Protein AF-A0A820SIY4-F1 (afdb_monomer)

pLDDT: mean 73.92, std 15.3, range [40.19, 91.69]

Mean predicted aligned error: 10.42 Å

Sequence (118 aa):
MLLFMNHTPNLRRFQACLDGPHKNLFCYTIILLQLKYLTLNLHDEWSFEQVQQLLNICPHLKHLILKLEAQNDKKIMFEPSTWQKLIEEKLSHLKSLRLQLNCIVTDSNENIHNYQKS

Foldseek 3Di:
DLVVCVVPVPPPADADEDAAQDPCCPVSLVSLCVHAHYEYEDDPRDDPVSVLVSLQSNQNHQYYEYEYEDDPPDPPPDDPVVVVVSCVVRPVNHNYYHYHYHDDPPPPPPDPDDDDDD

Secondary structure (DSSP, 8-state):
-HHHHHT-TT-S--EEEESS--TTGGGGHHHHHH--EEEEEE-TT--HHHHHHHHHH-TT--EEEEEEEPBTTB-----HHHHHHHHHHH-TT-SEEEEEEE-------S---SS---

Solvent-accessible surface area (backbone atoms only — not comparable to full-atom values): 7314 Å² total; per-residue (Å²): 105,70,71,60,46,68,79,48,81,82,58,94,74,51,66,45,78,39,74,63,77,65,97,63,61,73,87,42,43,77,58,39,41,64,23,33,32,41,35,38,41,45,45,94,79,57,49,70,66,59,52,52,54,52,45,68,49,25,66,53,31,31,32,43,35,44,33,38,52,66,51,99,86,53,84,78,83,78,54,66,69,64,52,49,52,52,43,58,74,54,36,74,71,48,76,41,79,43,84,41,78,55,59,83,82,72,80,84,74,70,76,94,70,88,90,87,78,132

Organism: NCBI:txid433720

Structure (mmCIF, N/CA/C/O backbone):
data_AF-A0A820SIY4-F1
#
_entry.id   AF-A0A820SIY4-F1
#
loop_
_atom_site.group_PDB
_atom_site.id
_atom_site.type_symbol
_atom_site.label_atom_id
_atom_site.label_alt_id
_atom_site.label_comp_id
_atom_site.label_asym_id
_atom_site.label_entity_id
_atom_site.label_seq_id
_atom_site.pdbx_PDB_ins_code
_atom_site.Cartn_x
_atom_site.Cartn_y
_atom_site.Cartn_z
_atom_site.occupancy
_atom_site.B_iso_or_equiv
_atom_site.auth_seq_id
_atom_site.auth_comp_id
_atom_site.auth_asym_id
_atom_site.auth_atom_id
_atom_site.pdbx_PDB_model_num
ATOM 1 N N . MET A 1 1 ? -11.893 6.730 -8.162 1.00 62.97 1 MET A N 1
ATOM 2 C CA . MET A 1 1 ? -12.295 5.937 -6.977 1.00 62.97 1 MET A CA 1
ATOM 3 C C . MET A 1 1 ? -12.146 6.723 -5.663 1.00 62.97 1 MET A C 1
ATOM 5 O O . MET A 1 1 ? -13.147 6.841 -4.972 1.00 62.97 1 MET A O 1
ATOM 9 N N . LEU A 1 2 ? -10.994 7.337 -5.337 1.00 67.19 2 LEU A N 1
ATOM 10 C CA . LEU A 1 2 ? -10.864 8.209 -4.141 1.00 67.19 2 LEU A CA 1
ATOM 11 C C . LEU A 1 2 ? -11.844 9.400 -4.136 1.00 67.19 2 LEU A C 1
ATOM 13 O O . LEU A 1 2 ? -12.487 9.654 -3.124 1.00 67.19 2 LEU A O 1
ATOM 17 N N . LEU A 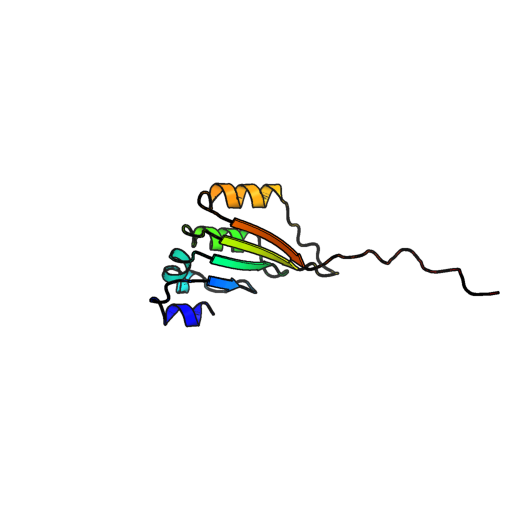1 3 ? -12.028 10.063 -5.287 1.00 63.12 3 LEU A N 1
ATOM 18 C CA . LEU A 1 3 ? -13.054 11.101 -5.483 1.00 63.12 3 LEU A CA 1
ATOM 19 C C . LEU A 1 3 ? -14.454 10.616 -5.096 1.00 63.12 3 LEU A C 1
ATOM 21 O O . LEU A 1 3 ? -15.138 11.253 -4.307 1.00 63.12 3 LEU A O 1
ATOM 25 N N . PHE A 1 4 ? -14.851 9.452 -5.611 1.00 66.25 4 PHE A N 1
ATOM 26 C CA . PHE A 1 4 ? -16.144 8.843 -5.307 1.00 66.25 4 PHE A CA 1
ATOM 27 C C . PHE A 1 4 ? -16.289 8.543 -3.808 1.00 66.25 4 PHE A C 1
ATOM 29 O O . PHE A 1 4 ? -17.300 8.887 -3.207 1.00 66.25 4 PHE A O 1
ATOM 36 N N . MET A 1 5 ? -15.245 7.990 -3.182 1.00 65.56 5 MET A N 1
ATOM 37 C CA . MET A 1 5 ? -15.236 7.693 -1.745 1.00 65.56 5 MET A CA 1
ATOM 38 C C . MET A 1 5 ? -15.375 8.945 -0.874 1.00 65.56 5 MET A C 1
ATOM 40 O O . MET A 1 5 ? -15.952 8.855 0.208 1.00 65.56 5 MET A O 1
ATOM 44 N N . ASN A 1 6 ? -14.910 10.106 -1.351 1.00 62.81 6 ASN A N 1
ATOM 45 C CA . ASN A 1 6 ? -15.014 11.376 -0.625 1.00 62.81 6 ASN A CA 1
ATOM 46 C C . ASN A 1 6 ? -16.464 11.808 -0.427 1.00 62.81 6 ASN A C 1
ATOM 48 O O . ASN A 1 6 ? -16.806 12.442 0.566 1.00 62.81 6 ASN A O 1
ATOM 52 N N . HIS A 1 7 ? -17.325 11.431 -1.368 1.00 65.81 7 HIS A N 1
ATOM 53 C CA . HIS A 1 7 ? -18.741 11.765 -1.348 1.00 65.81 7 HIS A CA 1
ATOM 54 C C . HIS A 1 7 ? -19.594 10.711 -0.621 1.00 65.81 7 HIS A C 1
ATOM 56 O O . HIS A 1 7 ? -20.798 10.904 -0.469 1.00 65.81 7 HIS A O 1
ATOM 62 N N . THR A 1 8 ? -18.995 9.618 -0.126 1.00 68.12 8 THR A N 1
ATOM 63 C CA . THR A 1 8 ? -19.701 8.531 0.581 1.00 68.12 8 THR A CA 1
ATOM 64 C C . THR A 1 8 ? -18.947 8.034 1.833 1.00 68.12 8 THR A C 1
ATOM 66 O O . THR A 1 8 ? -18.521 6.875 1.883 1.00 68.12 8 THR A O 1
ATOM 69 N N . PRO A 1 9 ? -18.803 8.866 2.886 1.00 60.44 9 PRO A N 1
ATOM 70 C CA . PRO A 1 9 ? -17.992 8.569 4.077 1.00 60.44 9 PRO A CA 1
ATOM 71 C C . PRO A 1 9 ? -18.581 7.505 5.032 1.00 60.44 9 PRO A C 1
ATOM 73 O O . PRO A 1 9 ? -17.911 7.071 5.964 1.00 60.44 9 PRO A O 1
ATOM 76 N N . ASN A 1 10 ? -19.812 7.034 4.809 1.00 63.44 10 ASN A N 1
ATOM 77 C CA . ASN A 1 10 ? -20.483 6.070 5.697 1.00 63.44 10 ASN A CA 1
ATOM 78 C C . ASN A 1 10 ? -20.278 4.592 5.305 1.00 63.44 10 ASN A C 1
ATOM 80 O O . ASN A 1 10 ? -20.825 3.691 5.949 1.00 63.44 10 ASN A O 1
ATOM 84 N N . LEU A 1 11 ? -19.506 4.306 4.253 1.00 61.50 11 LEU A N 1
ATOM 85 C CA . LEU A 1 11 ? -19.227 2.931 3.837 1.00 61.50 11 LEU A CA 1
ATOM 86 C C . LEU A 1 11 ? -18.291 2.247 4.846 1.00 61.50 11 LEU A C 1
ATOM 88 O O . LEU A 1 11 ? -17.117 2.570 4.968 1.00 61.50 11 LEU A O 1
ATOM 92 N N . ARG A 1 12 ? -18.800 1.236 5.563 1.00 55.12 12 ARG A N 1
ATOM 93 C CA . ARG A 1 12 ? -18.092 0.547 6.668 1.00 55.12 12 ARG A CA 1
ATOM 94 C C . ARG A 1 12 ? -16.779 -0.156 6.276 1.00 55.12 12 ARG A C 1
ATOM 96 O O . ARG A 1 12 ? -16.039 -0.601 7.158 1.00 55.12 12 ARG A O 1
ATOM 103 N N . ARG A 1 13 ? -16.482 -0.298 4.981 1.00 63.72 13 ARG A N 1
ATOM 104 C CA . ARG A 1 13 ? -15.261 -0.927 4.458 1.00 63.72 13 ARG A CA 1
ATOM 105 C C . ARG A 1 13 ? -14.664 -0.068 3.344 1.00 63.72 13 ARG A C 1
ATOM 107 O O . ARG A 1 13 ? -14.943 -0.293 2.174 1.00 63.72 13 ARG A O 1
ATOM 114 N N . PHE A 1 14 ? -13.820 0.890 3.723 1.00 72.81 14 PHE A N 1
ATOM 115 C CA . PHE A 1 14 ? -12.984 1.620 2.773 1.00 72.81 14 PHE A CA 1
ATOM 116 C C . PHE A 1 14 ? -11.862 0.716 2.279 1.00 72.81 14 PHE A C 1
ATOM 118 O O . PHE A 1 14 ? -10.969 0.329 3.042 1.00 72.81 14 PHE A O 1
ATOM 125 N N . GLN A 1 15 ? -11.959 0.355 1.006 1.00 78.81 15 GLN A N 1
ATOM 126 C CA . GLN A 1 15 ? -10.928 -0.356 0.270 1.00 78.81 15 GLN A CA 1
ATOM 127 C C . GLN A 1 15 ? -10.578 0.472 -0.949 1.00 78.81 15 GLN A C 1
ATOM 129 O O . GLN A 1 15 ? -11.484 0.876 -1.669 1.00 78.81 15 GLN A O 1
ATOM 134 N N . ALA A 1 16 ? -9.294 0.716 -1.178 1.00 82.62 16 ALA A N 1
ATOM 135 C CA . ALA A 1 16 ? -8.832 1.478 -2.324 1.00 82.62 16 ALA A CA 1
ATOM 136 C C . ALA A 1 16 ? -7.860 0.643 -3.168 1.00 82.62 16 ALA A C 1
ATOM 138 O O . ALA A 1 16 ? -6.943 0.038 -2.624 1.00 82.62 16 ALA A O 1
ATOM 139 N N . CYS A 1 17 ? -8.056 0.631 -4.486 1.00 84.75 17 CYS A N 1
ATOM 140 C CA . CYS A 1 17 ? -7.045 0.290 -5.481 1.00 84.75 17 CYS A CA 1
ATOM 141 C C . CYS A 1 17 ? -6.523 1.573 -6.146 1.00 84.75 17 CYS A C 1
ATOM 143 O O . CYS A 1 17 ? -7.328 2.375 -6.626 1.00 84.75 17 CYS A O 1
ATOM 145 N N . LEU A 1 18 ? -5.207 1.790 -6.146 1.00 83.88 18 LEU A N 1
ATOM 146 C CA . LEU A 1 18 ? -4.573 2.897 -6.863 1.00 83.88 18 LEU A CA 1
ATOM 147 C C . LEU A 1 18 ? -3.651 2.346 -7.944 1.00 83.88 18 LEU A C 1
ATOM 149 O O . LEU A 1 18 ? -2.699 1.630 -7.636 1.00 83.88 18 LEU A O 1
ATOM 153 N N . ASP A 1 19 ? -3.942 2.737 -9.182 1.00 79.81 19 ASP A N 1
ATOM 154 C CA . ASP A 1 19 ? -3.200 2.324 -10.377 1.00 79.81 19 ASP A CA 1
ATOM 155 C C . ASP A 1 19 ? -2.131 3.347 -10.782 1.00 79.81 19 ASP A C 1
ATOM 157 O O . ASP A 1 19 ? -1.327 3.102 -11.664 1.00 79.81 19 ASP A O 1
ATOM 161 N N . GLY A 1 20 ? -2.090 4.512 -10.134 1.00 76.81 20 GLY A N 1
ATOM 162 C CA . GLY A 1 20 ? -1.131 5.564 -10.455 1.00 76.81 20 GLY A CA 1
ATOM 163 C C . GLY A 1 20 ? -1.046 6.627 -9.362 1.00 76.81 20 GLY A C 1
ATOM 164 O O . GLY A 1 20 ? -1.957 6.728 -8.523 1.00 76.81 20 GLY A O 1
ATOM 165 N N . PRO A 1 21 ? 0.034 7.425 -9.348 1.00 74.44 21 PRO A N 1
ATOM 166 C CA . PRO A 1 21 ? 0.219 8.489 -8.375 1.00 74.44 21 PRO A CA 1
ATOM 167 C C . PRO A 1 21 ? -0.828 9.589 -8.584 1.00 74.44 21 PRO A C 1
ATOM 169 O O . PRO A 1 21 ? -0.993 10.155 -9.665 1.00 74.44 21 PRO A O 1
ATOM 172 N N . HIS A 1 22 ? -1.555 9.931 -7.522 1.00 71.88 22 HIS A N 1
ATOM 173 C CA . HIS A 1 22 ? -2.551 10.995 -7.595 1.00 71.88 22 HIS A CA 1
ATOM 174 C C . HIS A 1 22 ? -1.879 12.358 -7.393 1.00 71.88 22 HIS A C 1
ATOM 176 O O . HIS A 1 22 ? -1.256 12.594 -6.360 1.00 71.88 22 HIS A O 1
ATOM 182 N N . LYS A 1 23 ? -2.083 13.303 -8.322 1.00 71.12 23 LYS A N 1
ATOM 183 C CA . LYS A 1 23 ? -1.458 14.647 -8.288 1.00 71.12 23 LYS A CA 1
ATOM 184 C C . LYS A 1 23 ? -1.779 15.487 -7.038 1.00 71.12 23 LYS A C 1
ATOM 186 O O . LYS A 1 23 ? -1.127 16.496 -6.805 1.00 71.12 23 LYS A O 1
ATOM 191 N N . ASN A 1 24 ? -2.789 15.107 -6.253 1.00 76.94 24 ASN A N 1
ATOM 192 C CA . ASN A 1 24 ? -3.177 15.814 -5.033 1.00 76.94 24 ASN A CA 1
ATOM 193 C C . ASN A 1 24 ? -3.831 14.859 -4.019 1.00 76.94 24 ASN A C 1
ATOM 195 O O . ASN A 1 24 ? -5.054 14.818 -3.879 1.00 76.94 24 ASN A O 1
ATOM 199 N N . LEU A 1 25 ? -3.014 14.044 -3.343 1.00 75.44 25 LEU A N 1
ATOM 200 C CA . LEU A 1 25 ? -3.482 13.123 -2.296 1.00 75.44 25 LEU A CA 1
ATOM 201 C C . LEU A 1 25 ? -4.055 13.861 -1.073 1.00 75.44 25 LEU A C 1
ATOM 203 O O . LEU A 1 25 ? -4.962 13.344 -0.421 1.00 75.44 25 LEU A O 1
ATOM 207 N N . PHE A 1 26 ? -3.594 15.087 -0.801 1.00 78.94 26 PHE A N 1
ATOM 208 C CA . PHE A 1 26 ? -4.022 15.885 0.354 1.00 78.94 26 PHE A CA 1
ATOM 209 C C . PHE A 1 26 ? -5.522 16.198 0.351 1.00 78.94 26 PHE A C 1
ATOM 211 O O . PHE A 1 26 ? -6.149 16.203 1.412 1.00 78.94 26 PHE A O 1
ATOM 218 N N . CYS A 1 27 ? -6.136 16.366 -0.823 1.00 79.06 27 CYS A N 1
ATOM 219 C CA . CYS A 1 27 ? -7.585 16.562 -0.941 1.00 79.06 27 CYS A CA 1
ATOM 220 C C . CYS A 1 27 ? -8.422 15.377 -0.426 1.00 79.06 27 CYS A C 1
ATOM 222 O O . CYS A 1 27 ? -9.618 15.539 -0.198 1.00 79.06 27 CYS A O 1
ATOM 224 N N . TYR A 1 28 ? -7.815 14.204 -0.218 1.00 78.62 28 TYR A N 1
ATOM 225 C CA . TYR A 1 28 ? -8.495 12.986 0.235 1.00 78.62 28 TYR A CA 1
ATOM 226 C C . TYR A 1 28 ? -8.057 12.539 1.632 1.00 78.62 28 TYR A C 1
ATOM 228 O O . TYR A 1 28 ? -8.372 11.420 2.039 1.00 78.62 28 TYR A O 1
ATOM 236 N N . THR A 1 29 ? -7.354 13.400 2.376 1.00 82.06 29 THR A N 1
ATOM 237 C CA . THR A 1 29 ? -6.751 13.067 3.678 1.00 82.06 29 THR A CA 1
ATOM 238 C C . THR A 1 29 ? -7.746 12.407 4.635 1.00 82.06 29 THR A C 1
ATOM 240 O O . THR A 1 29 ? -7.423 11.382 5.220 1.00 82.06 29 THR A O 1
ATOM 243 N N . ILE A 1 30 ? -8.980 12.916 4.747 1.00 82.44 30 ILE A N 1
ATOM 244 C CA . ILE A 1 30 ? -9.996 12.357 5.660 1.00 82.44 30 ILE A CA 1
ATOM 245 C C . ILE A 1 30 ? -10.303 10.883 5.342 1.00 82.44 30 ILE A C 1
ATOM 247 O O . ILE A 1 30 ? -10.394 10.063 6.254 1.00 82.44 30 ILE A O 1
ATOM 251 N N . ILE A 1 31 ? -10.427 10.525 4.062 1.00 81.62 31 ILE A N 1
ATOM 252 C CA . ILE A 1 31 ? -10.700 9.143 3.637 1.00 81.62 31 ILE A CA 1
ATOM 253 C C . ILE A 1 31 ? -9.459 8.277 3.831 1.00 81.62 31 ILE A C 1
ATOM 255 O O . ILE A 1 31 ? -9.557 7.156 4.326 1.00 81.62 31 ILE A O 1
ATOM 259 N N . LEU A 1 32 ? -8.294 8.791 3.426 1.00 85.81 32 LEU A N 1
ATOM 260 C CA . LEU A 1 32 ? -7.022 8.076 3.497 1.00 85.81 32 LEU 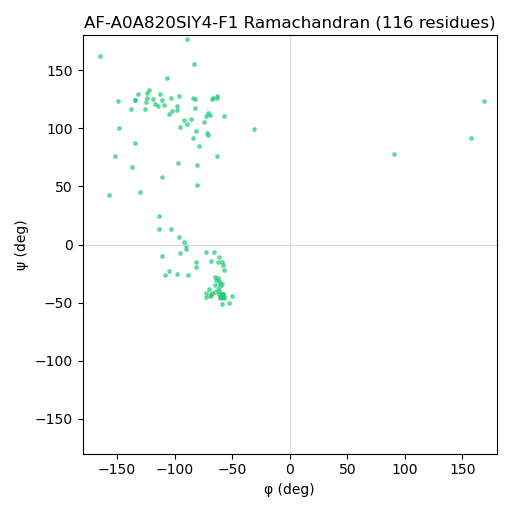A CA 1
ATOM 261 C C . LEU A 1 32 ? -6.658 7.739 4.951 1.00 85.81 32 LEU A C 1
ATOM 263 O O . LEU A 1 32 ? -6.259 6.611 5.229 1.00 85.81 32 LEU A O 1
ATOM 267 N N . LEU A 1 33 ? -6.937 8.646 5.894 1.00 86.75 33 LEU A N 1
ATOM 268 C CA . LEU A 1 33 ? -6.793 8.398 7.331 1.00 86.75 33 LEU A CA 1
ATOM 269 C C . LEU A 1 33 ? -7.652 7.222 7.813 1.00 86.75 33 LEU A C 1
ATOM 271 O O . LEU A 1 33 ? -7.247 6.482 8.703 1.00 86.75 33 LEU A O 1
ATOM 275 N N . GLN A 1 34 ? -8.834 7.022 7.232 1.00 84.75 34 GLN A N 1
ATOM 276 C CA . GLN A 1 34 ? -9.757 5.947 7.613 1.00 84.75 34 GLN A CA 1
ATOM 277 C C . GLN A 1 34 ? -9.535 4.647 6.827 1.00 84.75 34 GLN A C 1
ATOM 279 O O . GLN A 1 34 ? -10.201 3.636 7.094 1.00 84.75 34 GLN A O 1
ATOM 284 N N . LEU A 1 35 ? -8.618 4.656 5.857 1.00 87.31 35 LEU A N 1
ATOM 285 C CA . LEU A 1 35 ? -8.396 3.544 4.953 1.00 87.31 35 LEU A CA 1
ATOM 286 C C . LEU A 1 35 ? -7.821 2.343 5.709 1.00 87.31 35 LEU A C 1
ATOM 288 O O . LEU A 1 35 ? -6.790 2.423 6.370 1.00 87.31 35 LEU A O 1
ATOM 292 N N . LYS A 1 36 ? -8.496 1.195 5.593 1.00 89.12 36 LYS A N 1
ATOM 293 C CA . LYS A 1 36 ? -8.069 -0.060 6.238 1.00 89.12 36 LYS A CA 1
ATOM 294 C C . LYS A 1 36 ? -7.455 -1.051 5.255 1.00 89.12 36 LYS A C 1
ATOM 296 O O . LYS A 1 36 ? -6.718 -1.934 5.688 1.00 89.12 36 LYS A O 1
ATOM 301 N N . TYR A 1 37 ? -7.775 -0.920 3.970 1.00 91.12 37 TYR A N 1
ATOM 302 C CA . TYR A 1 37 ? -7.342 -1.823 2.909 1.00 91.12 37 TYR A CA 1
ATOM 303 C C . TYR A 1 37 ? -6.868 -1.000 1.716 1.00 91.12 37 TYR A C 1
ATOM 305 O O . TYR A 1 37 ? -7.630 -0.193 1.181 1.00 91.12 37 TYR A O 1
ATOM 313 N N . LEU A 1 38 ? -5.634 -1.233 1.287 1.00 90.50 38 LEU A N 1
ATOM 314 C CA . LEU A 1 38 ? -5.028 -0.553 0.153 1.00 90.50 38 LEU A CA 1
ATOM 315 C C . LEU A 1 38 ? -4.387 -1.590 -0.760 1.00 90.50 38 LEU A C 1
ATOM 317 O O . LEU A 1 38 ? -3.629 -2.446 -0.314 1.00 90.50 38 LEU A O 1
ATOM 321 N N . THR A 1 39 ? -4.706 -1.502 -2.041 1.00 90.75 39 THR A N 1
ATOM 322 C CA . THR A 1 39 ? -3.986 -2.169 -3.119 1.00 90.75 39 THR A CA 1
ATOM 323 C C . THR A 1 39 ? -3.286 -1.095 -3.937 1.00 90.75 39 THR A C 1
ATOM 325 O O . THR A 1 39 ? -3.938 -0.161 -4.399 1.00 90.75 39 THR A O 1
ATOM 328 N N . LEU A 1 40 ? -1.972 -1.213 -4.091 1.00 88.50 40 LEU A N 1
ATOM 329 C CA . LEU A 1 40 ? -1.169 -0.373 -4.971 1.00 88.50 40 LEU A CA 1
ATOM 330 C C . LEU A 1 40 ? -0.712 -1.214 -6.150 1.00 88.50 40 LEU A C 1
ATOM 332 O O . LEU A 1 40 ? -0.016 -2.208 -5.946 1.00 88.50 40 LEU A O 1
ATOM 336 N N . ASN A 1 41 ? -1.090 -0.804 -7.356 1.00 86.75 41 ASN A N 1
ATOM 337 C CA . ASN A 1 41 ? -0.449 -1.280 -8.571 1.00 86.75 41 ASN A CA 1
ATOM 338 C C . ASN A 1 41 ? 0.713 -0.326 -8.857 1.00 86.75 41 ASN A C 1
ATOM 340 O O . ASN A 1 41 ? 0.530 0.834 -9.226 1.00 86.75 41 ASN A O 1
ATOM 344 N N . LEU A 1 42 ? 1.916 -0.800 -8.553 1.00 80.69 42 LEU A N 1
ATOM 345 C CA . LEU A 1 42 ? 3.165 -0.084 -8.729 1.00 80.69 42 LEU A CA 1
ATOM 346 C C . LEU A 1 42 ? 3.629 -0.278 -10.174 1.00 80.69 42 LEU A C 1
ATOM 348 O O . LEU A 1 42 ? 4.309 -1.253 -10.497 1.00 80.69 42 LEU A O 1
ATOM 352 N N . HIS A 1 43 ? 3.219 0.662 -11.021 1.00 76.25 43 HIS A N 1
ATOM 353 C CA . HIS A 1 43 ? 3.794 0.895 -12.344 1.00 76.25 43 HIS A CA 1
ATOM 354 C C . HIS A 1 43 ? 4.965 1.892 -12.247 1.00 76.25 43 HIS A C 1
ATOM 356 O O . HIS A 1 43 ? 5.241 2.452 -11.184 1.00 76.25 43 HIS A O 1
ATOM 362 N N . ASP A 1 44 ? 5.631 2.155 -13.366 1.00 67.81 44 ASP A N 1
ATOM 363 C CA . ASP A 1 44 ? 6.834 2.985 -13.495 1.00 67.81 44 ASP A CA 1
ATOM 364 C C . ASP A 1 44 ? 6.642 4.482 -13.176 1.00 67.81 44 ASP A C 1
ATOM 366 O O . ASP A 1 44 ? 7.621 5.220 -13.063 1.00 67.81 44 ASP A O 1
ATOM 370 N N . GLU A 1 45 ? 5.407 4.931 -12.949 1.00 71.81 45 GLU A N 1
ATOM 371 C CA . GLU A 1 45 ? 5.104 6.292 -12.489 1.00 71.81 45 GLU A CA 1
ATOM 372 C C . GLU A 1 45 ? 5.261 6.486 -10.971 1.00 71.81 45 GLU A C 1
ATOM 374 O O . GLU A 1 45 ? 5.380 7.626 -10.517 1.00 71.81 45 GLU A O 1
ATOM 379 N N . TRP A 1 46 ? 5.252 5.408 -10.175 1.00 79.62 46 TRP A N 1
ATOM 380 C CA . TRP A 1 46 ? 5.365 5.505 -8.719 1.00 79.62 46 TRP A CA 1
ATOM 381 C C . TRP A 1 46 ? 6.820 5.635 -8.273 1.00 79.62 46 TRP A C 1
ATOM 383 O O . TRP A 1 46 ? 7.617 4.708 -8.420 1.00 79.62 46 TRP A O 1
ATOM 393 N N . SER A 1 47 ? 7.147 6.755 -7.632 1.00 81.44 47 SER A N 1
ATOM 394 C CA . SER A 1 47 ? 8.399 6.889 -6.888 1.00 81.44 47 SER A CA 1
ATOM 395 C C . SER A 1 47 ? 8.269 6.304 -5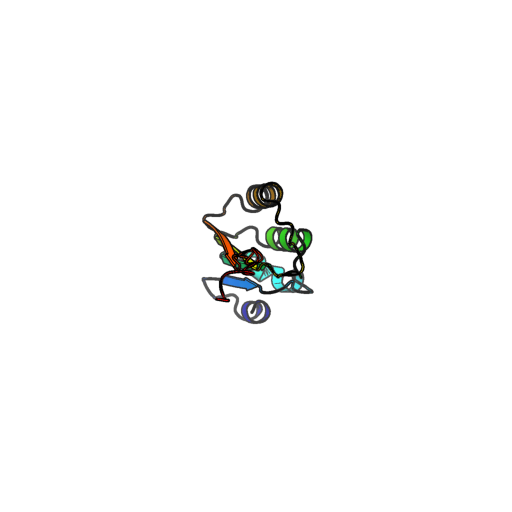.477 1.00 81.44 47 SER A C 1
ATOM 397 O O . SER A 1 47 ? 7.175 6.241 -4.901 1.00 81.44 47 SER A O 1
ATOM 399 N N . PHE A 1 48 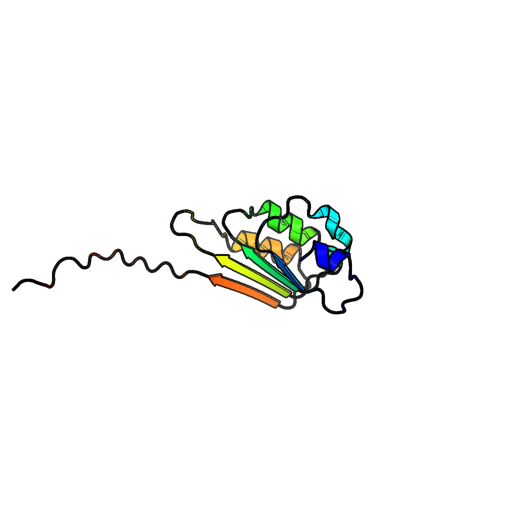? 9.395 5.901 -4.885 1.00 82.25 48 PHE A N 1
ATOM 400 C CA . PHE A 1 48 ? 9.425 5.433 -3.498 1.00 82.25 48 PHE A CA 1
ATOM 401 C C . PHE A 1 48 ? 8.894 6.505 -2.533 1.00 82.25 48 PHE A C 1
ATOM 403 O O . PHE A 1 48 ? 8.077 6.209 -1.660 1.00 82.25 48 PHE A O 1
ATOM 410 N N . GLU A 1 49 ? 9.281 7.766 -2.738 1.00 86.06 49 GLU A N 1
ATOM 411 C CA . GLU A 1 49 ? 8.850 8.904 -1.923 1.00 86.06 49 GLU A CA 1
ATOM 412 C C . GLU A 1 49 ? 7.334 9.097 -1.980 1.00 86.06 49 GLU A C 1
ATOM 414 O O . GLU A 1 49 ? 6.708 9.367 -0.955 1.00 86.06 49 GLU A O 1
ATOM 419 N N . GLN A 1 50 ? 6.722 8.926 -3.156 1.00 85.56 50 GLN A N 1
ATOM 420 C CA . GLN A 1 50 ? 5.271 9.032 -3.313 1.00 85.56 50 GLN A CA 1
ATOM 421 C C . GLN A 1 50 ? 4.538 7.937 -2.536 1.00 85.56 50 GLN A C 1
ATOM 423 O O . GLN A 1 50 ? 3.524 8.210 -1.887 1.00 85.56 50 GLN A O 1
ATOM 428 N N . VAL A 1 51 ? 5.052 6.705 -2.561 1.00 86.50 51 VAL A N 1
ATOM 429 C CA . VAL A 1 51 ? 4.452 5.608 -1.794 1.00 86.50 51 VAL A CA 1
ATOM 430 C C . VAL A 1 51 ? 4.643 5.835 -0.299 1.00 86.50 51 VAL A C 1
ATOM 432 O O . VAL A 1 51 ? 3.683 5.719 0.461 1.00 86.50 51 VAL A O 1
ATOM 435 N N . GLN A 1 52 ? 5.833 6.249 0.134 1.00 88.19 52 GLN A N 1
ATOM 436 C CA . GLN A 1 52 ? 6.085 6.602 1.529 1.00 88.19 52 GLN A CA 1
ATOM 437 C C . GLN A 1 52 ? 5.147 7.717 2.018 1.00 88.19 52 GLN A C 1
ATOM 439 O O . GLN A 1 52 ? 4.563 7.600 3.096 1.00 88.19 52 GLN A O 1
ATOM 444 N N . GLN A 1 53 ? 4.957 8.779 1.229 1.00 88.00 53 GLN A N 1
ATOM 445 C CA . GLN A 1 53 ? 4.014 9.855 1.545 1.00 88.00 53 GLN A CA 1
ATOM 446 C C . GLN A 1 53 ? 2.582 9.337 1.681 1.00 88.00 53 GLN A C 1
ATOM 448 O O . GLN A 1 53 ? 1.903 9.680 2.648 1.00 88.00 53 GLN A O 1
ATOM 453 N N . LEU A 1 54 ? 2.130 8.479 0.764 1.00 88.69 54 LEU A N 1
ATOM 454 C CA . LEU A 1 54 ? 0.801 7.878 0.845 1.00 88.69 54 LEU A CA 1
ATOM 455 C C . LEU A 1 54 ? 0.626 7.051 2.126 1.00 88.69 54 LEU A C 1
ATOM 457 O O . LEU A 1 54 ? -0.386 7.197 2.814 1.00 88.69 54 LEU A O 1
ATOM 461 N N . LEU A 1 55 ? 1.605 6.208 2.463 1.00 89.38 55 LEU A N 1
ATOM 462 C CA . LEU A 1 55 ? 1.547 5.370 3.661 1.00 89.38 55 LEU A CA 1
ATOM 463 C C . LEU A 1 55 ? 1.544 6.206 4.948 1.00 89.38 55 LEU A C 1
ATOM 465 O O . LEU A 1 55 ? 0.819 5.867 5.879 1.00 89.38 55 LEU A O 1
ATOM 469 N N . ASN A 1 56 ? 2.251 7.342 4.977 1.00 89.12 56 ASN A N 1
ATOM 470 C CA . ASN A 1 56 ? 2.204 8.280 6.106 1.00 89.12 56 ASN A CA 1
ATOM 471 C C . ASN A 1 56 ? 0.799 8.868 6.338 1.00 89.12 56 ASN A C 1
ATOM 473 O O . ASN A 1 56 ? 0.439 9.161 7.476 1.00 89.12 56 ASN A O 1
ATOM 477 N N . ILE A 1 57 ? 0.000 9.044 5.280 1.00 88.94 57 ILE A N 1
ATOM 478 C CA . ILE A 1 57 ? -1.372 9.574 5.375 1.00 88.94 57 ILE A CA 1
ATOM 479 C C . ILE A 1 57 ? -2.370 8.469 5.778 1.00 88.94 57 ILE A C 1
ATOM 481 O O . ILE A 1 57 ? -3.478 8.770 6.217 1.00 88.94 57 ILE A O 1
ATOM 485 N N . CYS A 1 58 ? -1.983 7.192 5.682 1.00 89.44 58 CYS A N 1
ATOM 486 C CA . CYS A 1 58 ? -2.843 6.034 5.952 1.00 89.44 58 CYS A CA 1
ATOM 487 C C . CYS A 1 58 ? -2.425 5.260 7.228 1.00 89.44 58 CYS A C 1
ATOM 489 O O . CYS A 1 58 ? -2.173 4.055 7.152 1.00 89.44 58 CYS A O 1
ATOM 491 N N . PRO A 1 59 ? -2.383 5.882 8.424 1.00 88.56 59 PRO A N 1
ATOM 492 C CA . PRO A 1 59 ? -1.840 5.262 9.641 1.00 88.56 59 PRO A CA 1
ATOM 493 C C . PRO A 1 59 ? -2.676 4.089 10.179 1.00 88.56 59 PRO A C 1
ATOM 495 O O . PRO A 1 59 ? -2.236 3.349 11.055 1.00 88.56 59 PRO A O 1
ATOM 498 N N . HIS A 1 60 ? -3.912 3.917 9.702 1.00 88.19 60 HIS A N 1
ATOM 499 C CA . HIS A 1 60 ? -4.837 2.880 10.172 1.00 88.19 60 HIS A CA 1
ATOM 500 C C . HIS A 1 60 ? -4.964 1.692 9.216 1.00 88.19 60 HIS A C 1
ATOM 502 O O . HIS A 1 60 ? -5.874 0.861 9.365 1.00 88.19 60 HIS A O 1
ATOM 508 N 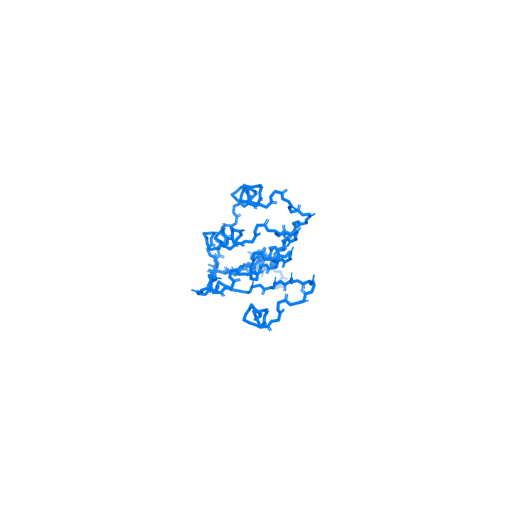N . LEU A 1 61 ? -4.050 1.595 8.250 1.00 90.62 61 LEU A N 1
ATOM 509 C CA . LEU A 1 61 ? -4.039 0.520 7.280 1.00 90.62 61 LEU A CA 1
ATOM 510 C C . LEU A 1 61 ? -3.808 -0.831 7.971 1.00 90.62 61 LEU A C 1
ATOM 512 O O . LEU A 1 61 ? -2.871 -1.016 8.742 1.00 90.62 61 LEU A O 1
ATOM 516 N N . LYS A 1 62 ? -4.684 -1.796 7.687 1.00 90.94 62 LYS A N 1
ATOM 517 C CA . LYS A 1 62 ? -4.610 -3.165 8.222 1.00 90.94 62 LYS A CA 1
ATOM 518 C C . LYS A 1 62 ? -4.195 -4.170 7.158 1.00 90.94 62 LYS A C 1
ATOM 520 O O . LYS A 1 62 ? -3.647 -5.213 7.499 1.00 90.94 62 LYS A O 1
ATOM 525 N N . HIS A 1 63 ? -4.472 -3.872 5.894 1.00 91.69 63 HIS A N 1
ATOM 526 C CA . HIS A 1 63 ? -4.175 -4.743 4.768 1.00 91.69 63 HIS A CA 1
ATOM 527 C C . HIS A 1 63 ? -3.545 -3.925 3.644 1.00 91.69 63 HIS A C 1
ATOM 529 O O . HIS A 1 63 ? -4.148 -2.955 3.178 1.00 91.69 63 HIS A O 1
ATOM 535 N N . LEU A 1 64 ? -2.359 -4.340 3.210 1.00 90.69 64 LEU A N 1
ATOM 536 C CA . LEU A 1 64 ? -1.636 -3.742 2.095 1.00 90.69 64 LEU A CA 1
ATOM 537 C C . LEU A 1 64 ? -1.337 -4.819 1.054 1.00 90.69 64 LEU A C 1
ATOM 539 O O . LEU A 1 64 ? -0.757 -5.857 1.375 1.00 90.69 64 LEU A O 1
ATOM 543 N N . ILE A 1 65 ? -1.729 -4.563 -0.189 1.00 89.88 65 ILE A N 1
ATOM 544 C CA . ILE A 1 65 ? -1.349 -5.367 -1.347 1.00 89.88 65 ILE A CA 1
ATOM 545 C C . ILE A 1 65 ? -0.485 -4.489 -2.249 1.00 89.88 65 ILE A C 1
ATOM 547 O O . ILE A 1 65 ? -0.954 -3.463 -2.730 1.00 89.88 65 ILE A O 1
ATOM 551 N N . LEU A 1 66 ? 0.761 -4.892 -2.477 1.00 87.38 66 LEU A N 1
ATOM 552 C CA . LEU A 1 66 ? 1.674 -4.260 -3.425 1.00 87.38 66 LEU A CA 1
ATOM 553 C C . LEU A 1 66 ? 1.777 -5.161 -4.652 1.00 87.38 66 LEU A C 1
ATOM 555 O O . LEU A 1 66 ? 2.281 -6.280 -4.557 1.00 87.38 66 LEU A O 1
ATOM 559 N N . LYS A 1 67 ? 1.268 -4.695 -5.787 1.00 87.00 67 LYS A N 1
ATOM 560 C CA . LYS A 1 67 ? 1.363 -5.368 -7.081 1.00 87.00 67 LYS A CA 1
ATOM 561 C C . LYS A 1 67 ? 2.438 -4.675 -7.900 1.00 87.00 67 LYS A C 1
ATOM 563 O O . LYS A 1 67 ? 2.291 -3.505 -8.219 1.00 87.00 67 LYS A O 1
ATOM 568 N N . LEU A 1 68 ? 3.519 -5.378 -8.193 1.00 79.19 68 LEU A N 1
ATOM 569 C CA . LEU A 1 68 ? 4.621 -4.876 -9.005 1.00 79.19 68 LEU A CA 1
ATOM 570 C C . LEU A 1 68 ? 4.444 -5.384 -10.420 1.00 79.19 68 LEU A C 1
ATOM 572 O O . LEU A 1 68 ? 4.444 -6.596 -10.628 1.00 79.19 68 LEU A O 1
ATOM 576 N N . GLU A 1 69 ? 4.301 -4.476 -11.373 1.00 72.94 69 GLU A N 1
ATOM 577 C CA . GLU A 1 69 ? 4.258 -4.840 -12.784 1.00 72.94 69 GLU A CA 1
ATOM 578 C C . GLU A 1 69 ? 5.646 -4.633 -13.386 1.00 72.94 69 GLU A C 1
ATOM 580 O O . GLU A 1 69 ? 6.164 -3.517 -13.395 1.00 72.94 69 GLU A O 1
ATOM 585 N N . ALA A 1 70 ? 6.288 -5.715 -13.840 1.00 60.84 70 ALA A N 1
ATOM 586 C CA . ALA A 1 70 ? 7.571 -5.589 -14.527 1.00 60.84 70 ALA A CA 1
ATOM 587 C C . ALA A 1 70 ? 7.314 -5.238 -15.995 1.00 60.84 70 ALA A C 1
ATOM 589 O O . ALA A 1 70 ? 6.589 -5.953 -16.688 1.00 60.84 70 ALA A O 1
ATOM 590 N N . GLN A 1 71 ? 7.920 -4.150 -16.464 1.00 57.72 71 GLN A N 1
ATOM 591 C CA . GLN A 1 71 ? 7.932 -3.783 -17.876 1.00 57.72 71 GLN A CA 1
ATOM 592 C C . GLN A 1 71 ? 9.318 -4.030 -18.468 1.00 57.72 71 GLN A C 1
ATOM 594 O O . GLN A 1 71 ? 10.336 -3.807 -17.811 1.00 57.72 71 GLN A O 1
ATOM 599 N N . ASN A 1 72 ? 9.335 -4.477 -19.723 1.00 54.72 72 ASN A N 1
ATOM 600 C CA . ASN A 1 72 ? 10.520 -4.972 -20.427 1.00 54.72 72 ASN A CA 1
ATOM 601 C C . ASN A 1 72 ? 11.685 -3.963 -20.505 1.00 54.72 72 ASN A C 1
ATOM 603 O O . ASN A 1 72 ? 12.831 -4.387 -20.616 1.00 54.72 72 ASN A O 1
ATOM 607 N N . ASP A 1 73 ? 11.417 -2.658 -20.370 1.00 56.44 73 ASP A N 1
ATOM 608 C CA . ASP A 1 73 ? 12.407 -1.604 -20.640 1.00 56.44 73 ASP A CA 1
ATOM 609 C C . ASP A 1 73 ? 12.893 -0.832 -19.400 1.00 56.44 73 ASP A C 1
ATOM 611 O O . ASP A 1 73 ? 13.859 -0.070 -19.482 1.00 56.44 73 ASP A O 1
ATOM 615 N N . LYS A 1 74 ? 12.272 -1.015 -18.225 1.00 53.12 74 LYS A N 1
ATOM 616 C CA . LYS A 1 74 ? 12.672 -0.318 -16.991 1.00 53.12 74 LYS A CA 1
ATOM 617 C C . LYS A 1 74 ? 12.660 -1.258 -15.795 1.00 53.12 74 LYS A C 1
ATOM 619 O O . LYS A 1 74 ? 11.617 -1.726 -15.347 1.00 53.12 74 LYS A O 1
ATOM 624 N N . LYS A 1 75 ? 13.841 -1.466 -15.210 1.00 55.75 75 LYS A N 1
ATOM 625 C CA . LYS A 1 75 ? 13.980 -2.120 -13.907 1.00 55.75 75 LYS A CA 1
ATOM 626 C C . LYS A 1 75 ? 13.480 -1.159 -12.831 1.00 55.75 75 LYS A C 1
ATOM 628 O O . LYS A 1 75 ? 14.236 -0.308 -12.372 1.00 55.75 75 LYS A O 1
ATOM 633 N N . ILE A 1 76 ? 12.220 -1.291 -12.418 1.00 55.56 76 ILE A N 1
ATOM 634 C CA . ILE A 1 76 ? 11.793 -0.747 -11.126 1.00 55.56 76 ILE A CA 1
ATOM 635 C C . ILE A 1 76 ? 12.702 -1.399 -10.078 1.00 55.56 76 ILE A C 1
ATOM 637 O O . ILE A 1 76 ? 12.653 -2.612 -9.867 1.00 55.56 76 ILE A O 1
ATOM 641 N N . MET A 1 77 ? 13.590 -0.612 -9.468 1.00 60.62 77 MET A N 1
ATOM 642 C CA . MET A 1 77 ? 14.505 -1.107 -8.444 1.00 60.62 77 MET A CA 1
ATOM 643 C C . MET A 1 77 ? 13.735 -1.225 -7.130 1.00 60.62 77 MET A C 1
ATOM 645 O O . MET A 1 77 ? 13.701 -0.312 -6.310 1.00 60.62 77 MET A O 1
ATOM 649 N N . PHE A 1 78 ? 13.049 -2.350 -6.957 1.00 65.88 78 PHE A N 1
ATOM 650 C CA . PHE A 1 78 ? 12.401 -2.680 -5.698 1.00 65.88 78 PHE A CA 1
ATOM 651 C C . PHE A 1 78 ? 13.444 -3.267 -4.748 1.00 65.88 78 PHE A C 1
ATOM 653 O O . PHE A 1 78 ? 13.781 -4.444 -4.851 1.00 65.88 78 PHE A O 1
ATOM 660 N N . GLU A 1 79 ? 13.983 -2.447 -3.846 1.00 73.81 79 GLU A N 1
ATOM 661 C CA . GLU A 1 79 ? 14.943 -2.906 -2.840 1.00 73.81 79 GLU A CA 1
ATOM 662 C C . GLU A 1 79 ? 14.199 -3.449 -1.602 1.00 73.81 79 GLU A C 1
ATOM 664 O O . GLU A 1 79 ? 13.617 -2.665 -0.843 1.00 73.81 79 GLU A O 1
ATOM 669 N N . PRO A 1 80 ? 14.180 -4.773 -1.357 1.00 70.94 80 PRO A N 1
ATOM 670 C CA . PRO A 1 80 ? 13.300 -5.363 -0.344 1.00 70.94 80 PRO A CA 1
ATOM 671 C C . PRO A 1 80 ? 13.559 -4.852 1.079 1.00 70.94 80 PRO A C 1
ATOM 673 O O . PRO A 1 80 ? 12.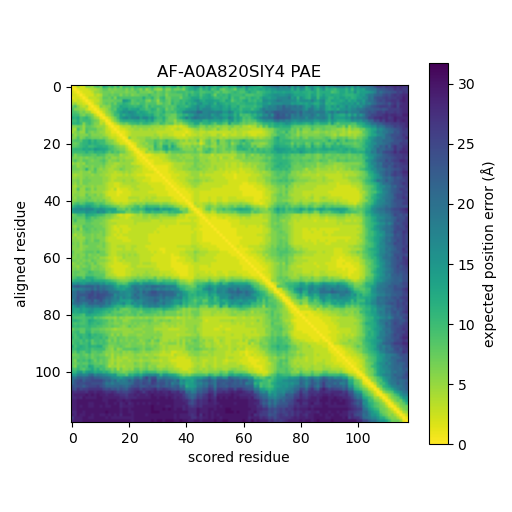616 -4.654 1.840 1.00 70.94 80 PRO A O 1
ATOM 676 N N . SER A 1 81 ? 14.822 -4.590 1.420 1.00 76.56 81 SER A N 1
ATOM 677 C CA . SER A 1 81 ? 15.264 -4.039 2.710 1.00 76.56 81 SER A CA 1
ATOM 678 C C . SER A 1 81 ? 14.651 -2.664 2.995 1.00 76.56 81 SER A C 1
ATOM 680 O O . SER A 1 81 ? 14.169 -2.410 4.100 1.00 76.56 81 SER A O 1
ATOM 682 N N . THR A 1 82 ? 14.643 -1.782 1.998 1.00 81.56 82 THR A N 1
ATOM 683 C CA . THR A 1 82 ? 14.119 -0.416 2.100 1.00 81.56 82 THR A CA 1
ATOM 684 C C . THR A 1 82 ? 12.600 -0.424 2.289 1.00 81.56 82 THR A C 1
ATOM 686 O O . THR A 1 82 ? 12.065 0.278 3.150 1.00 81.56 82 THR A O 1
ATOM 689 N N . TRP A 1 83 ? 11.896 -1.291 1.562 1.00 80.25 83 TRP A N 1
ATOM 690 C CA . TRP A 1 83 ? 10.448 -1.461 1.695 1.00 80.25 83 TRP A CA 1
ATOM 691 C C . TRP A 1 83 ? 10.034 -2.132 3.001 1.00 80.25 83 TRP A C 1
ATOM 693 O O . TRP A 1 83 ? 9.038 -1.730 3.604 1.00 80.25 83 TRP A O 1
ATOM 703 N N . GLN A 1 84 ? 10.803 -3.118 3.460 1.00 81.12 84 GLN A N 1
ATOM 704 C CA . GLN A 1 84 ? 10.575 -3.759 4.748 1.00 81.12 84 GLN A CA 1
ATOM 705 C C . GLN A 1 84 ? 10.634 -2.729 5.880 1.00 81.12 84 GLN A C 1
ATOM 707 O O . GLN A 1 84 ? 9.675 -2.621 6.641 1.00 81.12 84 GLN A O 1
ATOM 712 N N . LYS A 1 85 ? 11.697 -1.913 5.929 1.00 86.06 85 LYS A N 1
ATOM 713 C CA . LYS A 1 85 ? 11.832 -0.837 6.924 1.00 86.06 85 LYS A CA 1
ATOM 714 C C . LYS A 1 85 ? 10.658 0.136 6.878 1.00 86.06 85 LYS A C 1
ATOM 716 O O . LYS A 1 85 ? 10.076 0.439 7.913 1.00 86.06 85 LYS A O 1
ATOM 721 N N . LEU A 1 86 ? 10.259 0.578 5.682 1.00 86.06 86 LEU A N 1
ATOM 722 C CA . LEU A 1 86 ? 9.124 1.489 5.520 1.00 86.06 86 LEU A CA 1
ATOM 723 C C . LEU A 1 86 ? 7.829 0.909 6.114 1.00 86.06 86 LEU A C 1
ATOM 725 O O . LEU A 1 86 ? 7.088 1.614 6.799 1.00 86.06 86 LEU A O 1
ATOM 729 N N . ILE A 1 87 ? 7.547 -0.369 5.856 1.00 84.81 87 ILE A N 1
ATOM 730 C CA . ILE A 1 87 ? 6.338 -1.036 6.354 1.00 84.81 87 ILE A CA 1
ATOM 731 C C . ILE A 1 87 ? 6.408 -1.219 7.873 1.00 84.81 87 ILE A C 1
ATOM 733 O O . ILE A 1 87 ? 5.428 -0.925 8.555 1.00 84.81 87 ILE A O 1
ATOM 737 N N . GLU A 1 88 ? 7.549 -1.650 8.408 1.00 85.94 88 GLU A N 1
ATOM 738 C CA . GLU A 1 88 ? 7.754 -1.815 9.851 1.00 85.94 88 GLU A CA 1
ATOM 739 C C . GLU A 1 88 ? 7.597 -0.484 10.606 1.00 85.94 88 GLU A C 1
ATOM 741 O O . GLU A 1 88 ? 6.927 -0.431 11.638 1.00 85.94 88 GLU A O 1
ATOM 746 N N . GLU A 1 89 ? 8.146 0.606 10.064 1.00 87.31 89 GLU A N 1
ATOM 747 C CA . GLU A 1 89 ? 8.093 1.934 10.680 1.00 87.31 89 GLU A CA 1
ATOM 748 C C . GLU A 1 89 ? 6.709 2.582 10.602 1.00 87.31 89 GLU A C 1
ATOM 750 O O . GLU A 1 89 ? 6.277 3.244 11.549 1.00 87.31 89 GLU A O 1
ATOM 755 N N . LYS A 1 90 ? 6.023 2.465 9.459 1.00 85.56 90 LYS A N 1
ATOM 756 C CA . LYS A 1 90 ? 4.787 3.225 9.200 1.00 85.56 90 LYS A CA 1
ATOM 757 C C . LYS A 1 90 ? 3.521 2.436 9.466 1.00 85.56 90 LYS A C 1
ATOM 759 O O . LYS A 1 90 ? 2.487 3.033 9.748 1.00 85.56 90 LYS A O 1
ATOM 764 N N . 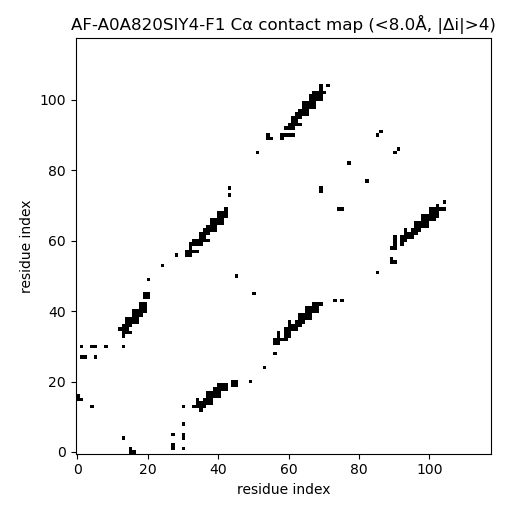LEU A 1 91 ? 3.591 1.112 9.380 1.00 86.31 91 LEU A N 1
ATOM 765 C CA . LEU A 1 91 ? 2.438 0.220 9.394 1.00 86.31 91 LEU A CA 1
ATOM 766 C C . LEU A 1 91 ? 2.629 -0.913 10.413 1.00 86.31 91 LEU A C 1
ATOM 768 O O . LEU A 1 91 ? 2.309 -2.066 10.141 1.00 86.31 91 LEU A O 1
ATOM 772 N N . SER A 1 92 ? 3.091 -0.593 11.622 1.00 85.19 92 SER A N 1
ATOM 773 C CA . SER A 1 92 ? 3.299 -1.572 12.706 1.00 85.19 92 SER A CA 1
ATOM 774 C C . SER A 1 92 ? 2.034 -2.357 13.104 1.00 85.19 92 SER A C 1
ATOM 776 O O . SER A 1 92 ? 2.112 -3.419 13.717 1.00 85.19 92 SER A O 1
ATOM 778 N N . HIS A 1 93 ? 0.850 -1.859 12.738 1.00 85.88 93 HIS A N 1
ATOM 779 C CA . HIS A 1 93 ? -0.448 -2.496 12.984 1.00 85.88 93 HIS A CA 1
ATOM 780 C C . HIS A 1 93 ? -0.978 -3.323 11.801 1.00 85.88 93 HIS A C 1
ATOM 782 O O . HIS A 1 93 ? -2.132 -3.775 11.831 1.00 85.88 93 HIS A O 1
ATOM 788 N N . LEU A 1 94 ? -0.177 -3.495 10.747 1.00 88.31 94 LEU A N 1
ATOM 789 C CA . LEU A 1 94 ? -0.578 -4.230 9.559 1.00 88.31 94 LEU A CA 1
ATOM 790 C C . LEU A 1 94 ? -0.861 -5.695 9.919 1.00 88.31 94 LEU A C 1
ATOM 792 O O . LEU A 1 94 ? -0.035 -6.394 10.496 1.00 88.31 94 LEU A O 1
ATOM 796 N N . LYS A 1 95 ? -2.052 -6.174 9.564 1.00 89.75 95 LYS A N 1
ATOM 797 C CA . LYS A 1 95 ? -2.466 -7.569 9.765 1.00 89.75 95 LYS A CA 1
ATOM 798 C C . LYS A 1 95 ? -2.091 -8.464 8.594 1.00 89.75 95 LYS A C 1
ATOM 800 O O . LYS A 1 95 ? -2.002 -9.674 8.751 1.00 89.75 95 LYS A O 1
ATOM 805 N N . SER A 1 96 ? -1.970 -7.880 7.407 1.00 89.31 96 SER A N 1
ATOM 806 C CA . SER A 1 96 ? -1.714 -8.607 6.172 1.00 89.31 96 SER A CA 1
ATOM 807 C C . SER A 1 96 ? -0.920 -7.735 5.215 1.00 89.31 96 SER A C 1
ATOM 809 O O . SER A 1 96 ? -1.386 -6.669 4.811 1.00 89.31 96 SER A O 1
ATOM 811 N N . LEU A 1 97 ? 0.232 -8.247 4.796 1.00 88.00 97 LEU A N 1
ATOM 812 C CA . LEU A 1 97 ? 1.006 -7.739 3.674 1.00 88.00 97 LEU A CA 1
ATOM 813 C C . LEU A 1 97 ? 0.978 -8.786 2.566 1.00 88.00 97 LEU A C 1
ATOM 815 O O . LEU A 1 97 ? 1.263 -9.955 2.818 1.00 88.00 97 LEU A O 1
ATOM 819 N N . ARG A 1 98 ? 0.646 -8.379 1.344 1.00 87.25 98 ARG A N 1
ATOM 820 C CA . ARG A 1 98 ? 0.789 -9.230 0.164 1.00 87.25 98 ARG A CA 1
ATOM 821 C C . ARG A 1 98 ? 1.642 -8.517 -0.867 1.00 87.25 98 ARG A C 1
ATOM 823 O O . ARG A 1 98 ? 1.278 -7.440 -1.324 1.00 87.25 98 ARG A O 1
ATOM 830 N N . LEU A 1 99 ? 2.734 -9.159 -1.255 1.00 82.62 99 LEU A N 1
ATOM 831 C CA . LEU A 1 99 ? 3.518 -8.780 -2.419 1.00 82.62 99 LEU A CA 1
ATOM 832 C C . LEU A 1 99 ? 3.073 -9.652 -3.594 1.00 82.62 99 LEU A C 1
ATOM 834 O O . LEU A 1 99 ? 3.001 -10.874 -3.463 1.00 82.62 99 LEU A O 1
ATOM 838 N N . GLN A 1 100 ? 2.730 -9.040 -4.719 1.00 83.31 100 GLN A N 1
ATOM 839 C CA . GLN A 1 100 ? 2.338 -9.735 -5.937 1.00 83.31 100 GLN A CA 1
ATOM 840 C C . GLN A 1 100 ? 3.218 -9.237 -7.081 1.00 83.31 100 GLN A C 1
ATOM 842 O O . GLN A 1 100 ? 3.179 -8.065 -7.434 1.00 83.31 100 GLN A O 1
ATOM 847 N N . LEU A 1 101 ? 4.017 -10.135 -7.649 1.00 74.50 101 LEU A N 1
ATOM 848 C CA . LEU A 1 101 ? 4.842 -9.853 -8.818 1.00 74.50 101 LEU A CA 1
ATOM 849 C C . LEU A 1 101 ? 4.039 -10.228 -10.067 1.00 74.50 101 LEU A C 1
ATOM 851 O O . LEU A 1 101 ? 3.813 -11.406 -10.338 1.00 74.50 101 LEU A O 1
ATOM 855 N N . ASN A 1 102 ? 3.576 -9.225 -10.801 1.00 67.06 102 ASN A N 1
ATOM 856 C CA . ASN A 1 102 ? 2.869 -9.364 -12.068 1.00 67.06 102 ASN A CA 1
ATOM 857 C C . ASN A 1 102 ? 3.864 -9.177 -13.219 1.00 67.06 102 ASN A C 1
ATOM 859 O O . ASN A 1 102 ? 3.873 -8.143 -13.873 1.00 67.06 102 ASN A O 1
ATOM 863 N N . CYS A 1 103 ? 4.762 -10.148 -13.384 1.00 57.00 103 CYS A N 1
ATOM 864 C CA . CYS A 1 103 ? 5.492 -10.485 -14.613 1.00 57.00 103 CYS A CA 1
ATOM 865 C C . CYS A 1 103 ? 6.602 -11.466 -14.234 1.00 57.00 103 CYS A C 1
ATOM 867 O O . CYS A 1 103 ? 7.452 -11.164 -13.397 1.00 57.00 103 CYS A O 1
ATOM 869 N N . ILE A 1 104 ? 6.609 -12.630 -14.876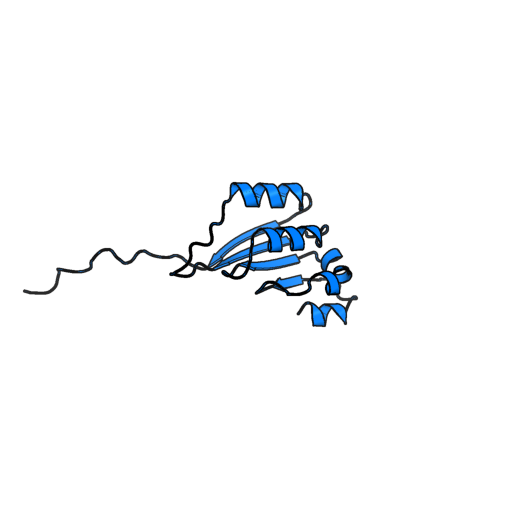 1.00 47.59 104 ILE A N 1
ATOM 870 C CA . ILE A 1 104 ? 7.789 -13.485 -14.954 1.00 47.59 104 ILE A CA 1
ATOM 871 C C . ILE A 1 104 ? 8.419 -13.110 -16.288 1.00 47.59 104 ILE A C 1
ATOM 873 O O . ILE A 1 104 ? 7.913 -13.511 -17.333 1.00 47.59 104 ILE A O 1
ATOM 877 N N . VAL A 1 105 ? 9.472 -12.293 -16.268 1.00 46.94 105 VAL A N 1
ATOM 878 C CA . VAL A 1 105 ? 10.319 -12.146 -17.454 1.00 46.94 105 VAL A CA 1
ATOM 879 C C . VAL A 1 105 ? 11.072 -13.464 -17.572 1.00 46.94 105 VAL A C 1
ATOM 881 O O . VAL A 1 105 ? 12.066 -13.690 -16.889 1.00 46.94 105 VAL A O 1
ATOM 884 N N . THR A 1 106 ? 10.541 -14.396 -18.358 1.00 42.44 106 THR A N 1
ATOM 885 C CA . THR A 1 106 ? 11.368 -15.473 -18.885 1.00 42.44 106 THR A CA 1
ATOM 886 C C . THR A 1 106 ? 12.302 -14.819 -19.886 1.00 42.44 106 THR A C 1
ATOM 888 O O . THR A 1 106 ? 11.839 -14.352 -20.926 1.00 42.44 106 THR A O 1
ATOM 891 N N . ASP A 1 107 ? 13.597 -14.771 -19.580 1.00 45.81 107 ASP A N 1
ATOM 892 C CA . ASP A 1 107 ? 14.631 -14.544 -20.586 1.00 45.81 107 ASP A CA 1
ATOM 893 C C . ASP A 1 107 ? 14.590 -15.719 -21.577 1.00 45.81 107 ASP A C 1
ATOM 895 O O . ASP A 1 107 ? 15.414 -16.627 -21.546 1.00 45.81 107 ASP A O 1
ATOM 899 N N . SER A 1 108 ? 13.611 -15.745 -22.480 1.00 45.69 108 SER A N 1
ATOM 900 C CA . SER A 1 108 ? 13.611 -16.633 -23.642 1.00 45.69 108 SER A CA 1
ATOM 901 C C . SER A 1 108 ? 14.497 -16.043 -24.742 1.00 45.69 108 SER A C 1
ATOM 903 O O . SER A 1 108 ? 14.075 -15.904 -25.884 1.00 45.69 108 SER A O 1
ATOM 905 N N . ASN A 1 109 ? 15.727 -15.686 -24.363 1.00 43.97 109 ASN A N 1
ATOM 906 C CA . ASN A 1 109 ? 16.831 -15.345 -25.258 1.00 43.97 109 ASN A CA 1
ATOM 907 C C . ASN A 1 109 ? 17.972 -16.375 -25.164 1.00 43.97 109 ASN A C 1
ATOM 909 O O . ASN A 1 109 ? 19.111 -16.086 -25.530 1.00 43.97 109 ASN A O 1
ATOM 913 N N . GLU A 1 110 ? 17.682 -17.609 -24.744 1.00 42.59 110 GLU A N 1
ATOM 914 C CA . GLU A 1 110 ? 18.498 -18.731 -25.202 1.00 42.59 110 GLU A CA 1
ATOM 915 C C . GLU A 1 110 ? 18.132 -19.022 -26.659 1.00 42.59 110 GLU A C 1
ATOM 917 O O . GLU A 1 110 ? 17.057 -19.527 -26.975 1.00 42.59 110 GLU A O 1
ATOM 922 N N . ASN A 1 111 ? 19.041 -18.621 -27.546 1.00 43.75 111 ASN A N 1
ATOM 923 C CA . ASN A 1 111 ? 19.086 -18.934 -28.967 1.00 43.75 111 ASN A CA 1
ATOM 924 C C . ASN A 1 111 ? 18.503 -20.321 -29.303 1.00 43.75 111 ASN A C 1
ATOM 926 O O . ASN A 1 111 ? 19.214 -21.324 -29.280 1.00 43.75 111 ASN A O 1
ATOM 930 N N . ILE A 1 112 ? 17.248 -20.370 -29.758 1.00 44.97 112 ILE A N 1
ATOM 931 C CA . ILE A 1 112 ? 16.759 -21.466 -30.603 1.00 44.97 112 ILE A CA 1
ATOM 932 C C . ILE A 1 112 ? 17.238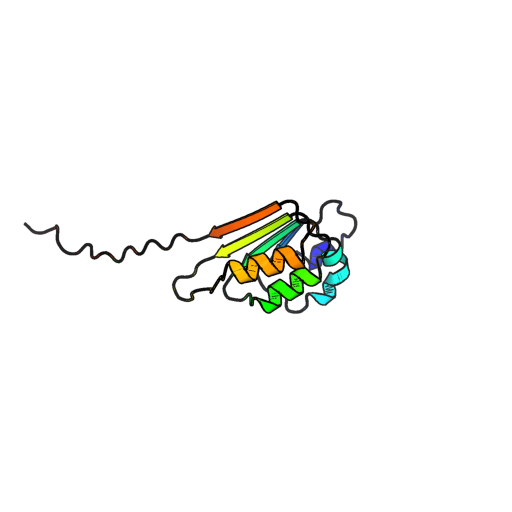 -21.170 -32.031 1.00 44.97 112 ILE A C 1
ATOM 934 O O . ILE A 1 112 ? 16.485 -20.820 -32.940 1.00 44.97 112 ILE A O 1
ATOM 938 N N . HIS A 1 113 ? 18.550 -21.257 -32.221 1.00 45.38 113 HIS A N 1
ATOM 939 C CA . HIS A 1 113 ? 19.166 -21.399 -33.530 1.00 45.38 113 HIS A CA 1
ATOM 940 C C . HIS A 1 113 ? 19.925 -22.723 -33.540 1.00 45.38 113 HIS A C 1
ATOM 942 O O . HIS A 1 113 ? 20.780 -22.957 -32.693 1.00 45.38 113 HIS A O 1
ATOM 948 N N . ASN A 1 114 ? 19.588 -23.546 -34.538 1.00 45.38 114 ASN A N 1
ATOM 949 C CA . ASN A 1 114 ? 20.105 -24.879 -34.868 1.00 45.38 114 ASN A CA 1
ATOM 950 C C . ASN A 1 114 ? 19.376 -26.068 -34.234 1.00 45.38 114 ASN A C 1
ATOM 952 O O . ASN A 1 114 ? 19.915 -26.700 -33.344 1.00 45.38 114 ASN A O 1
ATOM 956 N N . TYR A 1 115 ? 18.210 -26.439 -34.778 1.00 42.19 115 TYR A N 1
ATOM 957 C CA . TYR A 1 115 ? 17.830 -27.856 -34.941 1.00 42.19 115 TYR A CA 1
ATOM 958 C C . TYR A 1 115 ? 16.773 -28.054 -36.045 1.00 42.19 115 TYR A C 1
ATOM 960 O O . TYR A 1 115 ? 15.840 -28.824 -35.877 1.00 42.19 115 TYR A O 1
ATOM 968 N N . GLN A 1 116 ? 16.892 -27.384 -37.199 1.00 42.97 116 GLN A N 1
ATOM 969 C CA . GLN A 1 116 ? 16.164 -27.798 -38.412 1.00 42.97 116 GLN A CA 1
ATOM 970 C C . GLN A 1 116 ? 16.964 -27.478 -39.680 1.00 42.97 116 GLN A C 1
ATOM 972 O O . GLN A 1 116 ? 16.990 -26.333 -40.129 1.00 42.97 116 GLN A O 1
ATOM 977 N N . LYS A 1 117 ? 17.619 -28.523 -40.199 1.00 40.19 117 LYS A N 1
ATOM 978 C CA . LYS A 1 117 ? 18.050 -28.841 -41.580 1.00 40.19 117 LYS A CA 1
ATOM 979 C C . LYS A 1 117 ? 19.199 -29.849 -41.413 1.00 40.19 117 LYS A C 1
ATOM 981 O O . LYS A 1 117 ? 20.261 -29.468 -40.934 1.00 40.19 117 LYS A O 1
ATOM 986 N N . SER A 1 118 ? 18.931 -31.159 -41.419 1.00 41.47 118 SER A N 1
ATOM 987 C CA . SER A 1 118 ? 18.610 -31.987 -42.603 1.00 41.47 118 SER A CA 1
ATOM 988 C C . SER A 1 118 ? 19.681 -31.862 -43.671 1.00 41.47 118 SER A C 1
ATOM 990 O O . SER A 1 118 ? 19.799 -30.750 -44.226 1.00 41.47 118 SER A O 1
#

Nearest PDB structures (foldseek):
  3coy-assembly1_B  TM=3.483E-01  e=1.573E-01  unclassified
  5ucr-assembly1_A  TM=3.993E-01  e=7.421E-01  Neisseria gonorrhoeae NCCP11945
  8i6o-assembly1_D  TM=3.556E-01  e=5.730E-01  Pseudomonas aeruginosa
  3ewo-assembly1_A  TM=3.617E-01  e=8.656E+00  unclassified

Radius of gyration: 18.64 Å; Cα contacts (8 Å, |Δi|>4): 150; chains: 1; bounding box: 41×48×56 Å